Protein AF-A0A0A0JU40-F1 (afdb_monomer_lite)

Foldseek 3Di:
DQVLFVHPAFDAQQFDAAPVRHTLDGAGGADPVLLEGEHEDDDPPDDPVRVVVVVVSCVSSVVRVHHYHYAYPCCVPPLVSVLVSNVVVCVSSVHDSVPTPND

Organism: NCBI:txid1385521

Sequence (103 aa):
MFVRAGFPEPEVCGVITDEAGEFLAQGDLVWRRERVVAEYQGAPHADIGRRSADTQRRHLLEGHGWQVREVFAQDVYVRPRRMATVEAVARMLDLDPATLRIT

pLDDT: mean 93.23, std 7.74, range [60.06, 98.69]

Structure (mmCIF, N/CA/C/O backbone):
data_AF-A0A0A0JU40-F1
#
_entry.id   AF-A0A0A0JU40-F1
#
loop_
_atom_site.group_PDB
_atom_site.id
_atom_site.type_symbol
_atom_site.label_atom_id
_atom_site.label_alt_id
_atom_site.label_comp_id
_atom_site.label_asym_id
_atom_site.label_entity_id
_atom_site.label_seq_id
_atom_site.pdbx_PDB_ins_code
_atom_site.Cartn_x
_atom_site.Cartn_y
_atom_site.Cartn_z
_atom_site.occupancy
_atom_site.B_iso_or_equiv
_atom_site.auth_seq_id
_atom_site.auth_comp_id
_atom_site.auth_asym_id
_atom_site.auth_atom_id
_atom_site.pdbx_PDB_model_num
ATOM 1 N N . MET A 1 1 ? -1.043 -10.897 -8.830 1.00 90.12 1 MET A N 1
ATOM 2 C CA . MET A 1 1 ? 0.237 -11.208 -8.154 1.00 90.12 1 MET A CA 1
ATOM 3 C C . MET A 1 1 ? -0.020 -11.765 -6.760 1.00 90.12 1 MET A C 1
ATOM 5 O O . MET A 1 1 ? 0.254 -12.938 -6.572 1.00 90.12 1 MET A O 1
ATOM 9 N N . PHE A 1 2 ? -0.629 -11.000 -5.847 1.00 96.12 2 PHE A N 1
ATOM 10 C CA . PHE A 1 2 ? -0.870 -11.409 -4.452 1.00 96.12 2 PHE A CA 1
ATOM 11 C C . PHE A 1 2 ? -1.757 -12.655 -4.281 1.00 96.12 2 PHE A C 1
ATOM 13 O O . PHE A 1 2 ? -1.303 -13.635 -3.703 1.00 96.12 2 PHE A O 1
ATOM 20 N N . VAL A 1 3 ? -2.957 -12.698 -4.875 1.00 94.81 3 VAL A N 1
ATOM 21 C CA . VAL A 1 3 ? -3.837 -13.891 -4.797 1.00 94.81 3 VAL A CA 1
ATOM 22 C C . VAL A 1 3 ? -3.146 -15.150 -5.341 1.00 94.81 3 VAL A C 1
ATOM 24 O O . VAL A 1 3 ? -3.209 -16.218 -4.743 1.00 94.81 3 VAL A O 1
ATOM 27 N N . ARG A 1 4 ? -2.389 -15.024 -6.442 1.00 93.38 4 ARG A N 1
ATOM 28 C CA . ARG A 1 4 ? -1.595 -16.139 -6.999 1.00 93.38 4 ARG A CA 1
ATOM 29 C C . ARG A 1 4 ? -0.498 -16.622 -6.042 1.00 93.38 4 ARG A C 1
ATOM 31 O O . ARG A 1 4 ? -0.166 -17.802 -6.076 1.00 93.38 4 ARG A O 1
ATOM 38 N N . ALA A 1 5 ? 0.034 -15.728 -5.210 1.00 93.50 5 ALA A N 1
ATOM 39 C CA . ALA A 1 5 ? 1.004 -16.049 -4.170 1.00 93.50 5 ALA A CA 1
ATOM 40 C C . ALA A 1 5 ? 0.358 -16.661 -2.910 1.00 93.50 5 ALA A C 1
ATOM 42 O O . ALA A 1 5 ? 1.090 -17.082 -2.024 1.00 93.50 5 ALA A O 1
ATOM 43 N N . GLY A 1 6 ? -0.975 -16.768 -2.832 1.00 95.06 6 GLY A N 1
ATOM 44 C CA . GLY A 1 6 ? -1.690 -17.373 -1.699 1.00 95.06 6 GLY A CA 1
ATOM 45 C C . GLY A 1 6 ? -2.200 -16.379 -0.653 1.00 95.06 6 GLY A C 1
ATOM 46 O O . GLY A 1 6 ? -2.559 -16.789 0.443 1.00 95.06 6 GLY A O 1
ATOM 47 N N . PHE A 1 7 ? -2.228 -15.085 -0.973 1.00 96.62 7 PHE A N 1
ATOM 48 C CA . PHE A 1 7 ? -2.731 -14.054 -0.065 1.00 96.62 7 PHE A CA 1
ATOM 49 C C . PHE A 1 7 ? -4.260 -14.153 0.047 1.00 96.62 7 PHE A C 1
ATOM 51 O O . PHE A 1 7 ? -4.899 -14.550 -0.936 1.00 96.62 7 PHE A O 1
ATOM 58 N N . PRO A 1 8 ? -4.858 -13.718 1.174 1.00 96.19 8 PRO A N 1
ATOM 59 C CA . PRO A 1 8 ? -6.285 -13.426 1.232 1.00 96.19 8 PRO A CA 1
ATOM 60 C C . PRO A 1 8 ? -6.685 -12.484 0.094 1.00 96.19 8 PRO A C 1
ATOM 62 O O . PRO A 1 8 ? -5.905 -11.610 -0.304 1.00 96.19 8 PRO A O 1
ATOM 65 N N . GLU A 1 9 ? -7.891 -12.661 -0.438 1.00 96.81 9 GLU A N 1
ATOM 66 C CA . GLU A 1 9 ? -8.389 -11.802 -1.507 1.00 96.81 9 GLU A CA 1
ATOM 67 C C . GLU A 1 9 ? -8.596 -10.372 -0.979 1.00 96.81 9 GLU A C 1
ATOM 69 O O . GLU A 1 9 ? -9.304 -10.194 0.015 1.00 96.81 9 GLU A O 1
ATOM 74 N N . PRO A 1 10 ? -7.950 -9.358 -1.583 1.00 98.00 10 PRO A N 1
ATOM 75 C CA . PRO A 1 10 ? -8.197 -7.970 -1.224 1.00 98.00 10 PRO A CA 1
ATOM 76 C C . PRO A 1 10 ? -9.535 -7.499 -1.791 1.00 98.00 10 PRO A C 1
ATOM 78 O O . PRO A 1 10 ? -9.981 -7.956 -2.844 1.00 98.00 10 PRO A O 1
ATOM 81 N N . GLU A 1 11 ? -10.118 -6.490 -1.157 1.00 98.38 11 GLU A N 1
ATOM 82 C CA . GLU A 1 11 ? -11.137 -5.672 -1.803 1.00 98.38 11 GLU A CA 1
ATOM 83 C C . GLU A 1 11 ? -10.468 -4.788 -2.864 1.00 98.38 11 GLU A C 1
ATOM 85 O O . GLU A 1 11 ? -9.499 -4.082 -2.578 1.00 98.38 11 GLU A O 1
ATOM 90 N N . VAL A 1 12 ? -10.965 -4.844 -4.099 1.00 97.81 12 VAL A N 1
ATOM 91 C CA . VAL A 1 12 ? -10.428 -4.068 -5.225 1.00 97.81 12 VAL A CA 1
ATOM 92 C C . VAL A 1 12 ? -11.134 -2.717 -5.305 1.00 97.81 12 VAL A C 1
ATOM 94 O O . VAL A 1 12 ? -12.363 -2.670 -5.284 1.00 97.81 12 VAL A O 1
ATOM 97 N N . CYS A 1 13 ? -10.364 -1.634 -5.441 1.00 97.06 13 CYS A N 1
ATOM 98 C CA . CYS A 1 13 ? -10.865 -0.253 -5.471 1.00 97.06 13 CYS A CA 1
ATOM 99 C C . CYS A 1 13 ? -11.745 0.084 -4.248 1.00 97.06 13 CYS A C 1
ATOM 101 O O . CYS A 1 13 ? -12.778 0.752 -4.369 1.00 97.06 13 CYS A O 1
ATOM 103 N N . GLY A 1 14 ? -11.346 -0.408 -3.073 1.00 97.94 14 GLY A N 1
ATOM 104 C CA . GLY A 1 14 ? -12.129 -0.324 -1.846 1.00 97.94 14 GLY A CA 1
ATOM 105 C C . GLY A 1 14 ? -12.133 1.071 -1.227 1.00 97.94 14 GLY A C 1
ATOM 106 O O . GLY A 1 14 ? -11.094 1.724 -1.124 1.00 97.94 14 GLY A O 1
ATOM 107 N N . VAL A 1 15 ? -13.308 1.524 -0.782 1.00 98.12 15 VAL A N 1
ATOM 108 C CA . VAL A 1 15 ? -13.466 2.808 -0.078 1.00 98.12 15 VAL A CA 1
ATOM 109 C C . VAL A 1 15 ? -13.097 2.646 1.394 1.00 98.12 15 VAL A C 1
ATOM 111 O O . VAL A 1 15 ? -13.605 1.765 2.093 1.00 98.12 15 VAL A O 1
ATOM 114 N N . ILE A 1 16 ? -12.214 3.510 1.877 1.00 98.25 16 ILE A N 1
ATOM 115 C CA . ILE A 1 16 ? -11.726 3.534 3.250 1.00 98.25 16 ILE A CA 1
ATOM 116 C C . ILE A 1 16 ? -12.304 4.766 3.936 1.00 98.25 16 ILE A C 1
ATOM 118 O O . ILE A 1 16 ? -12.140 5.890 3.457 1.00 98.25 16 ILE A O 1
ATOM 122 N N . THR A 1 17 ? -12.962 4.534 5.065 1.00 97.75 17 THR A N 1
ATOM 123 C CA . THR A 1 17 ? -13.513 5.570 5.936 1.00 97.75 17 THR A CA 1
ATOM 124 C C . THR A 1 17 ? -12.852 5.512 7.307 1.00 97.75 17 THR A C 1
ATOM 126 O O . THR A 1 17 ? -12.276 4.483 7.680 1.00 97.75 17 THR A O 1
ATOM 129 N N . ASP A 1 18 ? -12.935 6.600 8.062 1.00 95.31 18 ASP A N 1
ATOM 130 C CA . ASP A 1 18 ? -12.566 6.606 9.473 1.00 95.31 18 ASP A CA 1
ATOM 131 C C . ASP A 1 18 ? -13.670 6.001 10.364 1.00 95.31 18 ASP A C 1
ATOM 133 O O . ASP A 1 18 ? -14.655 5.431 9.885 1.00 95.31 18 ASP A O 1
ATOM 137 N N . GLU A 1 19 ? -13.485 6.101 11.682 1.00 93.19 19 GLU A N 1
ATOM 138 C CA . GLU A 1 19 ? -14.423 5.589 12.688 1.00 93.19 19 GLU A CA 1
ATOM 139 C C . GLU A 1 19 ? -15.750 6.362 12.732 1.00 93.19 19 GLU A C 1
ATOM 141 O O . GLU A 1 19 ? -16.758 5.812 13.175 1.00 93.19 19 GLU A O 1
ATOM 146 N N . ALA A 1 20 ? -15.768 7.610 12.255 1.00 95.94 20 ALA A N 1
ATOM 147 C CA . ALA A 1 20 ? -16.974 8.418 12.116 1.00 95.94 20 ALA A CA 1
ATOM 148 C C . ALA A 1 20 ? -17.715 8.146 10.792 1.00 95.94 20 ALA A C 1
ATOM 150 O O . ALA A 1 20 ? -18.840 8.611 10.612 1.00 95.94 20 ALA A O 1
ATOM 151 N N . GLY A 1 21 ? -17.121 7.361 9.887 1.00 95.75 21 GLY A N 1
ATOM 152 C CA . GLY A 1 21 ? -17.658 7.083 8.558 1.00 95.75 21 GLY A CA 1
ATOM 153 C C . GLY A 1 21 ? -17.248 8.113 7.503 1.00 95.75 21 GLY A C 1
ATOM 154 O O . GLY A 1 21 ? -17.743 8.045 6.377 1.00 95.75 21 GLY A O 1
ATOM 155 N N . GLU A 1 22 ? -16.335 9.030 7.828 1.00 96.25 22 GLU A N 1
ATOM 156 C CA . GLU A 1 22 ? -15.837 10.033 6.891 1.00 96.25 22 GLU A CA 1
ATOM 157 C C . GLU A 1 22 ? -14.864 9.410 5.894 1.00 96.25 22 GLU A C 1
ATOM 159 O O . GLU A 1 22 ? -14.054 8.546 6.233 1.00 96.25 22 GLU A O 1
ATOM 164 N N . PHE A 1 23 ? -14.938 9.851 4.640 1.00 96.81 23 PHE A N 1
ATOM 165 C CA . PHE A 1 23 ? -14.088 9.338 3.571 1.00 96.81 23 PHE A CA 1
ATOM 166 C C . PHE A 1 23 ? -12.617 9.710 3.795 1.00 96.81 23 PHE A C 1
ATOM 168 O O . PHE A 1 23 ? -12.274 10.887 3.891 1.00 96.81 23 PHE A O 1
ATOM 175 N N . LEU A 1 24 ? -11.735 8.708 3.779 1.00 96.31 24 LEU A N 1
ATOM 176 C CA . LEU A 1 24 ? -10.286 8.902 3.837 1.00 96.31 24 LEU A CA 1
ATOM 177 C C . LEU A 1 24 ? -9.642 8.740 2.459 1.00 96.31 24 LEU A C 1
ATOM 179 O O . LEU A 1 24 ? -8.886 9.600 2.008 1.00 96.31 24 LEU A O 1
ATOM 183 N N . ALA A 1 25 ? -9.915 7.619 1.792 1.00 96.62 25 ALA A N 1
ATOM 184 C CA . ALA A 1 25 ? -9.322 7.291 0.501 1.00 96.62 25 ALA A CA 1
ATOM 185 C C . ALA A 1 25 ? -10.101 6.180 -0.213 1.00 96.62 25 ALA A C 1
ATOM 187 O O . ALA A 1 25 ? -10.904 5.470 0.387 1.00 96.62 25 ALA A O 1
ATOM 188 N N . GLN A 1 26 ? -9.801 5.986 -1.494 1.00 97.00 26 GLN A N 1
ATOM 189 C CA . GLN A 1 26 ? -10.104 4.755 -2.214 1.00 97.00 26 GLN A CA 1
ATOM 190 C C . GLN A 1 26 ? -8.773 4.085 -2.547 1.00 97.00 26 GLN A C 1
ATOM 192 O O . GLN A 1 26 ? -7.951 4.712 -3.212 1.00 97.00 26 GLN A O 1
ATOM 197 N N . GLY A 1 27 ? -8.563 2.867 -2.049 1.00 97.12 27 GLY A N 1
ATOM 198 C CA . GLY A 1 27 ? -7.330 2.115 -2.275 1.00 97.12 27 GLY A CA 1
ATOM 199 C C . GLY A 1 27 ? -7.485 1.066 -3.366 1.00 97.12 27 GLY A C 1
ATOM 200 O O . GLY A 1 27 ? -8.542 0.443 -3.480 1.00 97.12 27 GLY A O 1
ATOM 201 N N . ASP A 1 28 ? -6.435 0.838 -4.154 1.00 97.38 28 ASP A N 1
ATOM 202 C CA . ASP A 1 28 ? -6.476 -0.125 -5.260 1.00 97.38 28 ASP A CA 1
ATOM 203 C C . ASP A 1 28 ? -6.709 -1.562 -4.777 1.00 97.38 28 ASP A C 1
ATOM 205 O O . ASP A 1 28 ? -7.557 -2.269 -5.324 1.00 97.38 28 ASP A O 1
ATOM 209 N N . LEU A 1 29 ? -5.968 -1.995 -3.751 1.00 98.38 29 LEU A N 1
ATOM 210 C CA . LEU A 1 29 ? -6.095 -3.307 -3.114 1.00 98.38 29 LEU A CA 1
ATOM 211 C C . LEU A 1 29 ? -6.110 -3.137 -1.596 1.00 98.38 29 LEU A C 1
ATOM 213 O O . LEU A 1 29 ? -5.106 -2.724 -1.013 1.00 98.38 29 LEU A O 1
ATOM 217 N N . VAL A 1 30 ? -7.230 -3.478 -0.961 1.00 98.62 30 VAL A N 1
ATOM 218 C CA . VAL A 1 30 ? -7.479 -3.208 0.458 1.00 98.62 30 VAL A CA 1
ATOM 219 C C . VAL A 1 30 ? -7.674 -4.509 1.233 1.00 98.62 30 VAL A C 1
ATOM 221 O O . VAL A 1 30 ? -8.592 -5.284 0.967 1.00 98.62 30 VAL A O 1
ATOM 224 N N . TRP A 1 31 ? -6.845 -4.715 2.254 1.00 98.56 31 TRP A N 1
ATOM 225 C CA . TRP A 1 31 ? -7.017 -5.756 3.266 1.00 98.56 31 TRP A CA 1
ATOM 226 C C . TRP A 1 31 ? -7.459 -5.103 4.577 1.00 98.56 31 TRP A C 1
ATOM 228 O O . TRP A 1 31 ? -6.655 -4.552 5.332 1.00 98.56 31 TRP A O 1
ATOM 238 N N . ARG A 1 32 ? -8.776 -5.103 4.823 1.00 97.38 32 ARG A N 1
ATOM 239 C CA . ARG A 1 32 ? -9.388 -4.333 5.923 1.00 97.38 32 ARG A CA 1
ATOM 240 C C . ARG A 1 32 ? -8.994 -4.825 7.310 1.00 97.38 32 ARG A C 1
ATOM 242 O O . ARG A 1 32 ? -8.831 -4.007 8.211 1.00 97.38 32 ARG A O 1
ATOM 249 N N . ARG A 1 33 ? -8.865 -6.143 7.490 1.00 96.56 33 ARG A N 1
ATOM 250 C CA . ARG A 1 33 ? -8.593 -6.757 8.799 1.00 96.56 33 ARG A CA 1
ATOM 251 C C . ARG A 1 33 ? -7.223 -6.336 9.334 1.00 96.56 33 ARG A C 1
ATOM 253 O O . ARG A 1 33 ? -7.084 -6.081 10.522 1.00 96.56 33 ARG A O 1
ATOM 260 N N . GLU A 1 34 ? -6.243 -6.241 8.450 1.00 97.88 34 GLU A N 1
ATOM 261 C CA . GLU A 1 34 ? -4.844 -5.918 8.727 1.00 97.88 34 GLU A CA 1
ATOM 262 C C . GLU A 1 34 ? -4.545 -4.424 8.528 1.00 97.88 34 GLU A C 1
ATOM 264 O O . GLU A 1 34 ? -3.435 -3.973 8.800 1.00 97.88 34 GLU A O 1
ATOM 269 N N . ARG A 1 35 ? -5.533 -3.656 8.048 1.00 98.00 35 ARG A N 1
ATOM 270 C CA . ARG A 1 35 ? -5.402 -2.250 7.647 1.00 98.00 35 ARG A CA 1
ATOM 271 C C . ARG A 1 35 ? -4.240 -2.028 6.673 1.00 98.00 35 ARG A C 1
ATOM 273 O O . ARG A 1 35 ? -3.432 -1.117 6.843 1.00 98.00 35 ARG A O 1
ATOM 280 N N . VAL A 1 36 ? -4.159 -2.854 5.631 1.00 98.69 36 VAL A N 1
ATOM 281 C CA . VAL A 1 36 ? -3.122 -2.750 4.593 1.00 98.69 36 VAL A CA 1
ATOM 282 C C . VAL A 1 36 ? -3.731 -2.317 3.268 1.00 98.69 36 VAL A C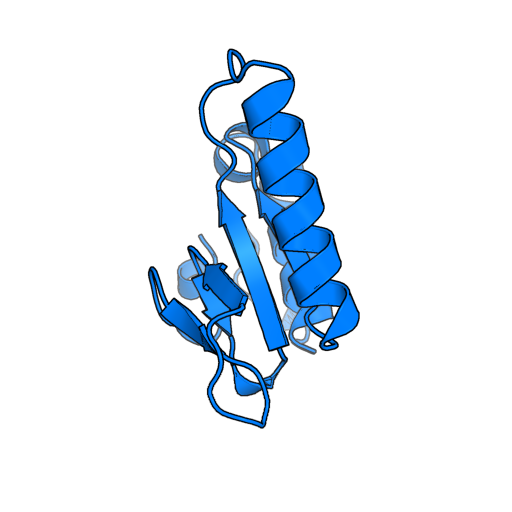 1
ATOM 284 O O . VAL A 1 36 ? -4.757 -2.851 2.844 1.00 98.69 36 VAL A O 1
ATOM 287 N N . VAL A 1 37 ? -3.062 -1.387 2.590 1.00 98.50 37 VAL A N 1
ATOM 288 C CA . VAL A 1 37 ? -3.379 -0.973 1.220 1.00 98.50 37 VAL A CA 1
ATOM 289 C C . VAL A 1 37 ? -2.155 -1.160 0.335 1.00 98.50 37 VAL A C 1
ATOM 291 O O . VAL A 1 37 ? -1.058 -0.736 0.701 1.00 98.50 37 VAL A O 1
ATOM 294 N N . ALA A 1 38 ? -2.324 -1.769 -0.836 1.00 98.00 38 ALA A N 1
ATOM 295 C CA . ALA A 1 38 ? -1.315 -1.740 -1.891 1.00 98.00 38 ALA A CA 1
ATOM 296 C C . ALA A 1 38 ? -1.812 -0.879 -3.056 1.00 98.00 38 ALA A C 1
ATOM 298 O O . ALA A 1 38 ? -2.828 -1.208 -3.662 1.00 98.00 38 ALA A O 1
ATOM 299 N N . GLU A 1 39 ? -1.079 0.190 -3.367 1.00 96.38 39 GLU A N 1
ATOM 300 C CA . GLU A 1 39 ? -1.443 1.190 -4.379 1.00 96.38 39 GLU A CA 1
ATOM 301 C C . GLU A 1 39 ? -0.554 1.050 -5.607 1.00 96.38 39 GLU A C 1
ATOM 303 O O . GLU A 1 39 ? 0.676 1.145 -5.505 1.00 96.38 39 GLU A O 1
ATOM 308 N N . TYR A 1 40 ? -1.152 0.860 -6.780 1.00 94.12 40 TYR A N 1
ATOM 309 C CA . TYR A 1 40 ? -0.394 0.802 -8.015 1.00 94.12 40 TYR A CA 1
ATOM 310 C C . TYR A 1 40 ? -0.065 2.210 -8.511 1.00 94.12 40 TYR A C 1
ATOM 312 O O . TYR A 1 40 ? -0.917 2.987 -8.939 1.00 94.12 40 TYR A O 1
ATOM 320 N N . GLN A 1 41 ? 1.223 2.530 -8.519 1.00 90.81 41 GLN A N 1
ATOM 321 C CA . GLN A 1 41 ? 1.707 3.812 -8.999 1.00 90.81 41 GLN A CA 1
ATOM 322 C C . GLN A 1 41 ? 1.852 3.776 -10.523 1.00 90.81 41 GLN A C 1
ATOM 324 O O . GLN A 1 41 ? 2.713 3.088 -11.085 1.00 90.81 41 GLN A O 1
ATOM 329 N N . GLY A 1 42 ? 0.965 4.524 -11.185 1.00 79.00 42 GLY A N 1
ATOM 330 C CA . GLY A 1 42 ? 0.913 4.691 -12.635 1.00 79.00 42 GLY A CA 1
ATOM 331 C C . GLY A 1 42 ? 2.108 5.451 -13.232 1.00 79.00 42 GLY A C 1
ATOM 332 O O . GLY A 1 42 ? 3.122 5.685 -12.584 1.00 79.00 42 GLY A O 1
ATOM 333 N N . ALA A 1 43 ? 1.995 5.804 -14.518 1.00 69.81 43 ALA A N 1
ATOM 334 C CA . ALA A 1 43 ? 3.101 6.257 -15.367 1.00 69.81 43 ALA A CA 1
ATOM 335 C C . ALA A 1 43 ? 4.034 7.323 -14.733 1.00 69.81 43 ALA A C 1
ATOM 337 O O . ALA A 1 43 ? 3.559 8.261 -14.092 1.00 69.81 43 ALA A O 1
ATOM 338 N N . PRO A 1 44 ? 5.353 7.259 -15.011 1.00 60.75 44 PRO A N 1
ATOM 339 C CA . PRO A 1 44 ? 6.388 8.090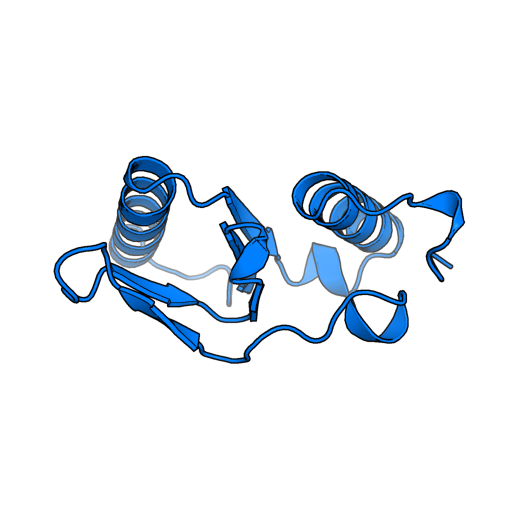 -14.379 1.00 60.75 44 PRO A CA 1
ATOM 340 C C . PRO A 1 44 ? 6.327 9.596 -14.702 1.00 60.75 44 PRO A C 1
ATOM 342 O O . PRO A 1 44 ? 7.162 10.348 -14.214 1.00 60.75 44 PRO A O 1
ATOM 345 N N . HIS A 1 45 ? 5.351 10.050 -15.494 1.00 67.25 45 HIS A N 1
ATOM 346 C CA . HIS A 1 45 ? 5.169 11.455 -15.883 1.00 67.25 45 HIS A CA 1
ATOM 347 C C . HIS A 1 45 ? 4.105 12.178 -15.041 1.00 67.25 45 HIS A C 1
ATOM 349 O O . HIS A 1 45 ? 3.524 13.160 -15.496 1.00 67.25 45 HIS A O 1
ATOM 355 N N . ALA A 1 46 ? 3.809 11.685 -13.835 1.00 70.69 46 ALA A N 1
ATOM 356 C CA . ALA A 1 46 ? 2.980 12.427 -12.895 1.00 70.69 46 ALA A CA 1
ATOM 357 C C . ALA A 1 46 ? 3.673 13.750 -12.530 1.00 70.69 46 ALA A C 1
ATOM 359 O O . ALA A 1 46 ? 4.843 13.755 -12.141 1.00 70.69 46 ALA A O 1
ATOM 360 N N . ASP A 1 47 ? 2.959 14.867 -12.656 1.00 85.31 47 ASP A N 1
ATOM 361 C CA . ASP A 1 47 ? 3.452 16.163 -12.204 1.00 85.31 47 ASP A CA 1
ATOM 362 C C . ASP A 1 47 ? 3.611 16.198 -10.671 1.00 85.31 47 ASP A C 1
ATOM 364 O O . ASP A 1 47 ? 3.102 15.346 -9.930 1.00 85.31 47 ASP A O 1
ATOM 368 N N . ILE A 1 48 ? 4.335 17.207 -10.183 1.00 88.62 48 ILE A N 1
ATOM 369 C CA . ILE A 1 48 ? 4.614 17.369 -8.752 1.00 88.62 48 ILE A CA 1
ATOM 370 C C . ILE A 1 48 ? 3.336 17.518 -7.910 1.00 88.62 48 ILE A C 1
ATOM 372 O O . ILE A 1 48 ? 3.309 17.064 -6.766 1.00 88.62 48 ILE A O 1
ATOM 376 N N . GLY A 1 49 ? 2.270 18.096 -8.470 1.00 90.94 49 GLY A N 1
ATOM 377 C CA . GLY A 1 49 ? 0.982 18.253 -7.801 1.00 90.94 49 GLY A CA 1
ATOM 378 C C . GLY A 1 49 ? 0.319 16.903 -7.552 1.00 90.94 49 GLY A C 1
ATOM 379 O O . GLY A 1 49 ? -0.079 16.612 -6.424 1.00 90.94 49 GLY A O 1
ATOM 380 N N . ARG A 1 50 ? 0.296 16.026 -8.560 1.00 88.31 50 ARG A N 1
ATOM 381 C CA . ARG A 1 50 ? -0.213 14.657 -8.400 1.00 88.31 50 ARG A CA 1
ATOM 382 C C . ARG A 1 50 ? 0.580 13.865 -7.358 1.00 88.31 50 ARG A C 1
ATOM 384 O O . ARG A 1 50 ? -0.014 13.260 -6.471 1.00 88.31 50 ARG A O 1
ATOM 391 N N . ARG A 1 51 ? 1.915 13.938 -7.398 1.00 88.88 51 ARG A N 1
ATOM 392 C CA . ARG A 1 51 ? 2.794 13.277 -6.409 1.00 88.88 51 ARG A CA 1
ATOM 393 C C . ARG A 1 51 ? 2.558 13.792 -4.986 1.00 88.88 51 ARG A C 1
ATOM 395 O O . ARG A 1 51 ? 2.592 13.011 -4.033 1.00 88.88 51 ARG A O 1
ATOM 402 N N . SER A 1 52 ? 2.310 15.093 -4.841 1.00 92.12 52 SER A N 1
ATOM 403 C CA . SER A 1 52 ? 1.952 15.707 -3.561 1.00 92.12 52 SER A CA 1
ATOM 404 C C . SER A 1 52 ? 0.607 15.186 -3.046 1.00 92.12 52 SER A C 1
ATOM 406 O O . SER A 1 52 ? 0.535 14.772 -1.890 1.00 92.12 52 SER A O 1
ATOM 408 N N . ALA A 1 53 ? -0.416 15.107 -3.903 1.00 91.12 53 ALA A N 1
ATOM 409 C CA . ALA A 1 53 ? -1.724 14.560 -3.542 1.00 91.12 53 ALA A CA 1
ATOM 410 C C . ALA A 1 53 ? -1.653 13.073 -3.147 1.00 91.12 53 ALA A C 1
ATOM 412 O O . ALA A 1 53 ? -2.261 12.668 -2.156 1.00 91.12 53 ALA A O 1
ATOM 413 N N . ASP A 1 54 ? -0.871 12.264 -3.870 1.00 91.19 54 ASP A N 1
ATOM 414 C CA . ASP A 1 54 ? -0.661 10.851 -3.530 1.00 91.19 54 ASP A CA 1
ATOM 415 C C . ASP A 1 54 ? 0.052 10.688 -2.181 1.00 91.19 54 ASP A C 1
ATOM 417 O O . ASP A 1 54 ? -0.354 9.878 -1.345 1.00 91.19 54 ASP A O 1
ATOM 421 N N . THR A 1 55 ? 1.051 11.534 -1.917 1.00 93.25 55 THR A N 1
ATOM 422 C CA . THR A 1 55 ? 1.750 11.573 -0.625 1.00 93.25 55 THR A CA 1
ATOM 423 C C . THR A 1 55 ? 0.819 11.997 0.513 1.00 93.25 55 THR A C 1
ATOM 425 O O . THR A 1 55 ? 0.852 11.396 1.584 1.00 93.25 55 THR A O 1
ATOM 428 N N . GLN A 1 56 ? -0.028 13.007 0.295 1.00 95.00 56 GLN A N 1
ATOM 429 C CA . GLN A 1 56 ? -0.998 13.468 1.289 1.00 95.00 56 GLN A CA 1
ATOM 430 C C . GLN A 1 56 ? -2.003 12.366 1.638 1.00 95.00 56 GLN A C 1
ATOM 432 O O . GLN A 1 56 ? -2.254 12.124 2.817 1.00 95.00 56 GLN A O 1
ATOM 437 N N . ARG A 1 57 ? -2.538 11.664 0.632 1.00 94.31 57 ARG A N 1
ATOM 438 C CA . ARG A 1 57 ? -3.467 10.544 0.835 1.00 94.31 57 ARG A CA 1
ATOM 439 C C . ARG A 1 57 ? -2.822 9.412 1.630 1.00 94.31 57 ARG A C 1
ATOM 441 O O . ARG A 1 57 ? -3.446 8.878 2.542 1.00 94.31 57 ARG A O 1
ATOM 448 N N . ARG A 1 58 ? -1.557 9.093 1.333 1.00 95.81 58 ARG A N 1
ATOM 449 C CA . ARG A 1 58 ? -0.773 8.125 2.110 1.00 95.81 58 ARG A CA 1
ATOM 450 C C . ARG A 1 58 ? -0.645 8.554 3.572 1.00 95.81 58 ARG A C 1
ATOM 452 O O . ARG A 1 58 ? -0.957 7.762 4.451 1.00 95.81 58 ARG A O 1
ATOM 459 N N . HIS A 1 59 ? -0.239 9.799 3.832 1.00 97.19 59 HIS A N 1
ATOM 460 C CA . HIS A 1 59 ? -0.119 10.310 5.202 1.00 97.19 59 HIS A CA 1
ATOM 461 C C . HIS A 1 59 ? -1.450 10.281 5.958 1.00 97.19 59 HIS A C 1
ATOM 463 O O . HIS A 1 59 ? -1.462 9.986 7.149 1.00 97.19 59 HIS A O 1
ATOM 469 N N . LEU A 1 60 ? -2.564 10.567 5.277 1.00 96.81 60 LEU A N 1
ATOM 470 C CA . LEU A 1 60 ? -3.892 10.486 5.877 1.00 96.81 60 LEU A CA 1
ATOM 471 C C . LEU A 1 60 ? -4.212 9.049 6.307 1.00 96.81 60 LEU A C 1
ATOM 473 O O . LEU A 1 60 ? -4.555 8.820 7.461 1.00 96.81 60 LEU A O 1
ATOM 477 N N . LEU A 1 61 ? -4.030 8.070 5.419 1.00 98.00 61 LEU A N 1
ATOM 478 C CA . LEU A 1 61 ? -4.228 6.656 5.749 1.00 98.00 61 LEU A CA 1
ATOM 479 C C . LEU A 1 61 ? -3.330 6.201 6.912 1.00 98.00 61 LEU A C 1
ATOM 481 O O . LEU A 1 61 ? -3.817 5.593 7.867 1.00 98.00 61 LEU A O 1
ATOM 485 N N . GLU A 1 62 ? -2.043 6.547 6.875 1.00 97.38 62 GLU A N 1
ATOM 486 C CA . GLU A 1 62 ? -1.079 6.224 7.937 1.00 97.38 62 GLU A CA 1
ATOM 487 C C . GLU A 1 62 ? -1.455 6.857 9.283 1.00 97.38 62 GLU A C 1
ATOM 489 O O . GLU A 1 62 ? -1.359 6.199 10.320 1.00 97.38 62 GLU A O 1
ATOM 494 N N . GLY A 1 63 ? -1.965 8.092 9.275 1.00 97.62 63 GLY A N 1
ATOM 495 C CA . GLY A 1 63 ? -2.494 8.763 10.466 1.00 97.62 63 GLY A CA 1
ATOM 496 C C . GLY A 1 63 ? -3.680 8.033 11.107 1.00 97.62 63 GLY A C 1
ATOM 497 O O . GLY A 1 63 ? -3.885 8.143 12.313 1.00 97.62 63 GLY A O 1
ATOM 498 N N . HIS A 1 64 ? -4.409 7.228 10.329 1.00 97.88 64 HIS A N 1
ATOM 499 C CA . HIS A 1 64 ? -5.496 6.360 10.793 1.00 97.88 64 HIS A CA 1
ATOM 500 C C . HIS A 1 64 ? -5.056 4.892 10.983 1.00 97.88 64 HIS A C 1
ATOM 502 O O . HIS A 1 64 ? -5.887 3.978 11.037 1.00 97.88 64 HIS A O 1
ATOM 508 N N . GLY A 1 65 ? -3.748 4.645 11.102 1.00 97.56 65 GLY A N 1
ATOM 509 C CA . GLY A 1 65 ? -3.188 3.330 11.416 1.00 97.56 65 GLY A CA 1
ATOM 510 C C . GLY A 1 65 ? -3.197 2.341 10.252 1.00 97.56 65 GLY A C 1
ATOM 511 O O . GLY A 1 65 ? -3.078 1.138 10.485 1.00 97.56 65 GLY A O 1
ATOM 512 N N . TRP A 1 66 ? -3.357 2.816 9.015 1.00 98.38 66 TRP A N 1
ATOM 513 C CA . TRP A 1 66 ? -3.190 1.982 7.829 1.00 98.38 66 TRP A CA 1
ATOM 514 C C . TRP A 1 66 ? -1.726 1.909 7.406 1.00 98.38 66 TRP A C 1
ATOM 516 O O . TRP A 1 66 ? -0.989 2.888 7.477 1.00 98.38 66 TRP A O 1
ATOM 526 N N . GLN A 1 67 ? -1.311 0.754 6.899 1.00 98.44 67 GLN A N 1
ATOM 527 C CA . GLN A 1 67 ? -0.020 0.591 6.245 1.00 98.44 67 GLN A CA 1
ATOM 528 C C . GLN A 1 67 ? -0.214 0.630 4.728 1.00 98.44 67 GLN A C 1
ATOM 530 O O . GLN A 1 67 ? -0.983 -0.157 4.174 1.00 98.44 67 GLN A O 1
ATOM 535 N N . VAL A 1 68 ? 0.504 1.519 4.044 1.00 98.00 68 VAL A N 1
ATOM 536 C CA . VAL A 1 68 ? 0.379 1.705 2.593 1.00 98.00 68 VAL A CA 1
ATOM 537 C C . VAL A 1 68 ? 1.651 1.244 1.890 1.00 98.00 68 VAL A C 1
ATOM 539 O O . VAL A 1 68 ? 2.755 1.683 2.214 1.00 98.00 68 VAL A O 1
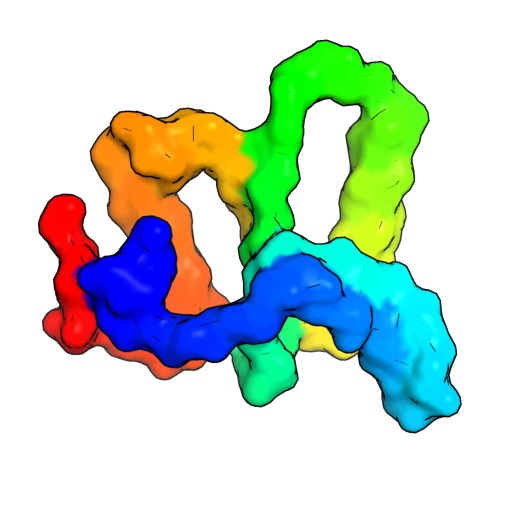ATOM 542 N N . ARG A 1 69 ? 1.506 0.373 0.891 1.00 97.44 69 ARG A N 1
ATOM 543 C CA . ARG A 1 69 ? 2.591 -0.077 0.018 1.00 97.44 69 ARG A CA 1
ATOM 544 C C . ARG A 1 69 ? 2.380 0.446 -1.393 1.00 97.44 69 ARG A C 1
ATOM 546 O O . ARG A 1 69 ? 1.477 0.005 -2.092 1.00 97.44 69 ARG A O 1
ATOM 553 N N . GLU A 1 70 ? 3.276 1.309 -1.853 1.00 95.81 70 GLU A N 1
ATOM 554 C CA . GLU A 1 70 ? 3.352 1.627 -3.278 1.00 95.81 70 GLU A CA 1
ATOM 555 C C . GLU A 1 70 ? 3.894 0.428 -4.071 1.00 95.81 70 GLU A C 1
ATOM 557 O O . GLU A 1 70 ? 4.859 -0.234 -3.670 1.00 95.81 70 GLU A O 1
ATOM 562 N N . VAL A 1 71 ? 3.272 0.160 -5.216 1.00 95.94 71 VAL A N 1
ATOM 563 C CA . VAL A 1 71 ? 3.651 -0.887 -6.163 1.00 95.94 71 VAL A CA 1
ATOM 564 C C . VAL A 1 71 ? 3.836 -0.244 -7.530 1.00 95.94 71 VAL A C 1
ATOM 566 O O . VAL A 1 71 ? 2.888 0.254 -8.126 1.00 95.94 71 VAL A O 1
ATOM 569 N N . PHE A 1 72 ? 5.052 -0.268 -8.063 1.00 94.50 72 PHE A N 1
ATOM 570 C CA . PHE A 1 72 ? 5.344 0.263 -9.394 1.00 94.50 72 PHE A CA 1
ATOM 571 C C . PHE A 1 72 ? 5.362 -0.857 -10.436 1.00 94.50 72 PHE A C 1
ATOM 573 O O . PHE A 1 72 ? 5.489 -2.037 -10.111 1.00 94.50 72 PHE A O 1
ATOM 580 N N . ALA A 1 73 ? 5.347 -0.501 -11.724 1.00 93.94 73 ALA A N 1
ATOM 581 C CA . ALA A 1 73 ? 5.469 -1.472 -12.817 1.0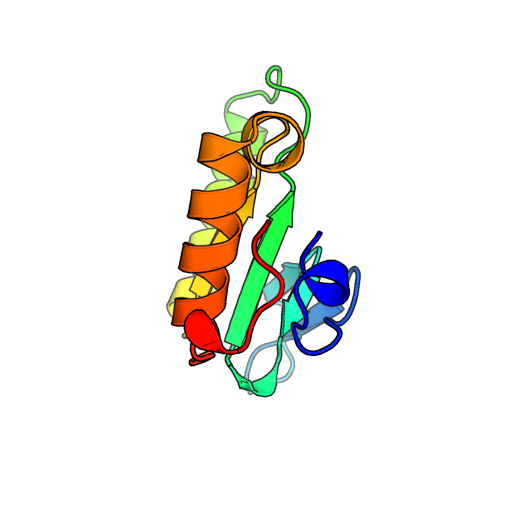0 93.94 73 ALA A CA 1
ATOM 582 C C . ALA A 1 73 ? 6.671 -2.423 -12.638 1.00 93.94 73 ALA A C 1
ATOM 584 O O . ALA A 1 73 ? 6.564 -3.628 -12.863 1.00 93.94 73 ALA A O 1
ATOM 585 N N . GLN A 1 74 ? 7.816 -1.915 -12.172 1.00 94.69 74 GLN A N 1
ATOM 586 C CA . GLN A 1 74 ? 8.981 -2.764 -11.918 1.00 94.69 74 GLN A CA 1
ATOM 587 C C . GLN A 1 74 ? 8.767 -3.759 -10.765 1.00 94.69 74 GLN A C 1
ATOM 589 O O . GLN A 1 74 ? 9.301 -4.861 -10.828 1.00 94.69 74 GLN A O 1
ATOM 594 N N . ASP A 1 75 ? 7.946 -3.431 -9.768 1.00 95.50 75 ASP A N 1
ATOM 595 C CA . ASP A 1 75 ? 7.566 -4.353 -8.689 1.00 95.50 75 ASP A CA 1
ATOM 596 C C . ASP A 1 75 ? 6.593 -5.443 -9.160 1.00 95.50 75 ASP A C 1
ATOM 598 O O . ASP A 1 75 ? 6.360 -6.419 -8.458 1.00 95.50 75 ASP A O 1
ATOM 602 N N . VAL A 1 76 ? 6.050 -5.322 -10.371 1.00 94.00 76 VAL A N 1
ATOM 603 C CA . VAL A 1 76 ? 5.206 -6.349 -10.993 1.00 94.00 76 VAL A CA 1
ATOM 604 C C . VAL A 1 76 ? 6.011 -7.174 -11.995 1.00 94.00 76 VAL A C 1
ATOM 606 O O . VAL A 1 76 ? 5.965 -8.407 -11.983 1.00 94.00 76 VAL A O 1
ATOM 609 N N . TYR A 1 77 ? 6.777 -6.520 -12.866 1.00 93.38 77 TYR A N 1
ATOM 610 C CA . TYR A 1 77 ? 7.391 -7.180 -14.018 1.00 93.38 77 TYR A CA 1
ATOM 611 C C . TYR A 1 77 ? 8.821 -7.682 -13.761 1.00 93.38 77 TYR A C 1
ATOM 613 O O . TYR A 1 77 ? 9.224 -8.676 -14.364 1.00 93.38 77 TYR A O 1
ATOM 621 N N . VAL A 1 78 ? 9.576 -7.084 -12.831 1.00 95.06 78 VAL A N 1
ATOM 622 C CA . VAL A 1 78 ? 10.968 -7.476 -12.540 1.00 95.06 78 VAL A CA 1
ATOM 623 C C . VAL A 1 78 ? 10.998 -8.468 -11.377 1.00 95.06 78 VAL A C 1
ATOM 625 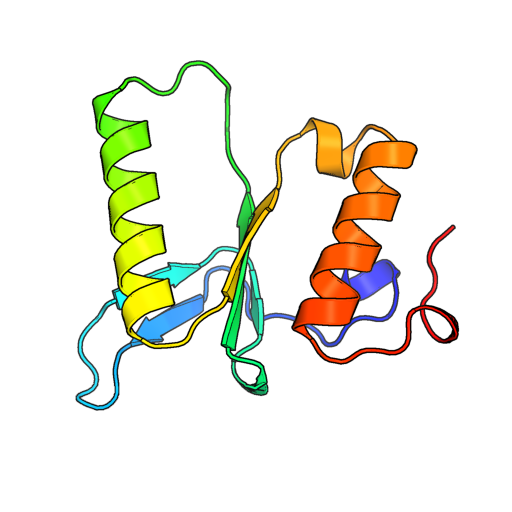O O . VAL A 1 78 ? 10.665 -8.109 -10.252 1.00 95.06 78 VAL A O 1
ATOM 628 N N . ARG A 1 79 ? 11.413 -9.723 -11.625 1.00 93.50 79 ARG A N 1
ATOM 629 C CA . ARG A 1 79 ? 11.283 -10.828 -10.648 1.00 93.50 79 ARG A CA 1
ATOM 630 C C . ARG A 1 79 ? 11.853 -10.506 -9.253 1.00 93.50 79 ARG A C 1
ATOM 632 O O . ARG A 1 79 ? 11.086 -10.652 -8.308 1.00 93.50 79 ARG A O 1
ATOM 639 N N . PRO A 1 80 ? 13.102 -10.026 -9.085 1.00 95.25 80 PRO A N 1
ATOM 640 C CA . PRO A 1 80 ? 13.616 -9.687 -7.754 1.00 95.25 80 PRO A CA 1
ATOM 641 C C . PRO A 1 80 ? 12.772 -8.639 -7.013 1.00 95.25 80 PRO A C 1
ATOM 643 O O . PRO A 1 80 ? 12.456 -8.812 -5.839 1.00 95.25 80 PRO A O 1
ATOM 646 N N . ARG A 1 81 ? 12.342 -7.578 -7.709 1.00 95.75 81 ARG A N 1
ATOM 647 C CA . ARG A 1 81 ? 11.494 -6.524 -7.127 1.00 95.75 81 ARG A CA 1
ATOM 648 C C . ARG A 1 81 ? 10.089 -7.020 -6.804 1.00 95.75 81 ARG A C 1
ATOM 650 O O . ARG A 1 81 ? 9.524 -6.652 -5.774 1.00 95.75 81 ARG A O 1
ATOM 657 N N . ARG A 1 82 ? 9.553 -7.895 -7.656 1.00 95.50 82 ARG A N 1
ATOM 658 C CA . ARG A 1 82 ? 8.288 -8.584 -7.417 1.00 95.50 82 ARG A CA 1
ATOM 659 C C . ARG A 1 82 ? 8.348 -9.425 -6.156 1.00 95.50 82 ARG A C 1
ATOM 661 O O . ARG A 1 82 ? 7.480 -9.262 -5.308 1.00 95.50 82 ARG A O 1
ATOM 668 N N . MET A 1 83 ? 9.367 -10.267 -6.004 1.00 94.50 83 MET A N 1
ATOM 669 C CA . MET A 1 83 ? 9.542 -11.094 -4.806 1.00 94.50 83 MET A CA 1
ATOM 670 C C . MET A 1 83 ? 9.649 -10.231 -3.547 1.00 94.50 83 MET A C 1
ATOM 672 O O . MET A 1 83 ? 8.870 -10.427 -2.620 1.00 94.50 83 MET A O 1
ATOM 676 N N . ALA A 1 84 ? 10.496 -9.197 -3.566 1.00 95.31 84 ALA A N 1
ATOM 677 C CA . ALA A 1 84 ? 10.632 -8.270 -2.442 1.00 95.31 84 ALA A CA 1
ATOM 678 C C . ALA A 1 84 ? 9.308 -7.570 -2.083 1.00 95.31 84 ALA A C 1
ATOM 680 O O . ALA A 1 84 ? 9.015 -7.349 -0.910 1.00 95.31 84 ALA A O 1
ATOM 681 N N . THR A 1 85 ? 8.486 -7.230 -3.081 1.00 96.69 85 THR A N 1
ATOM 682 C CA . THR A 1 85 ? 7.165 -6.630 -2.851 1.00 96.69 85 THR A CA 1
ATOM 683 C C . THR A 1 85 ? 6.163 -7.638 -2.298 1.00 96.69 85 THR A C 1
ATOM 685 O O . THR A 1 85 ? 5.434 -7.289 -1.376 1.00 96.69 85 THR A O 1
ATOM 688 N N . VAL A 1 86 ? 6.144 -8.885 -2.788 1.00 96.31 86 VAL A N 1
ATOM 689 C CA . VAL A 1 86 ? 5.322 -9.948 -2.180 1.00 96.31 86 VAL A CA 1
ATOM 690 C C . VAL A 1 86 ? 5.722 -10.153 -0.718 1.00 96.31 86 VAL A C 1
ATOM 692 O O . VAL A 1 86 ? 4.863 -10.099 0.150 1.00 96.31 86 VAL A O 1
ATOM 695 N N . GLU A 1 87 ? 7.008 -10.317 -0.418 1.00 95.62 87 GLU A N 1
ATOM 696 C CA . GLU A 1 87 ? 7.498 -10.528 0.953 1.00 95.62 87 GLU A CA 1
ATOM 697 C C . GLU A 1 87 ? 7.221 -9.342 1.885 1.00 95.62 87 GLU A C 1
ATOM 699 O O . GLU A 1 87 ? 6.937 -9.525 3.069 1.00 95.62 87 GLU A O 1
ATOM 704 N N . ALA A 1 88 ? 7.313 -8.109 1.378 1.00 96.62 88 ALA A N 1
ATOM 705 C CA . ALA A 1 88 ? 6.969 -6.922 2.152 1.00 96.62 88 ALA A CA 1
ATOM 706 C C . ALA A 1 88 ? 5.482 -6.919 2.531 1.00 96.62 88 ALA A C 1
ATOM 708 O O . ALA A 1 88 ? 5.163 -6.771 3.707 1.00 96.62 88 ALA A O 1
ATOM 709 N N . VAL A 1 89 ? 4.583 -7.148 1.567 1.00 97.69 89 VAL A N 1
ATOM 710 C CA . VAL A 1 89 ? 3.136 -7.164 1.840 1.00 97.69 89 VAL A CA 1
ATOM 711 C C . VAL A 1 89 ? 2.747 -8.377 2.690 1.00 97.69 89 VAL A C 1
ATOM 713 O O . VAL A 1 89 ? 1.903 -8.238 3.563 1.00 97.69 89 VAL A O 1
ATOM 716 N N . ALA A 1 90 ? 3.398 -9.536 2.524 1.00 97.38 90 ALA A N 1
ATOM 717 C CA . ALA A 1 90 ? 3.187 -10.695 3.398 1.00 97.38 90 ALA A CA 1
ATOM 718 C C . ALA A 1 90 ? 3.420 -10.333 4.871 1.00 97.38 90 ALA A C 1
ATOM 720 O O . ALA A 1 90 ? 2.565 -10.596 5.708 1.00 97.38 90 ALA A O 1
ATOM 721 N N . ARG A 1 91 ? 4.532 -9.647 5.170 1.00 96.31 91 ARG A N 1
ATOM 722 C CA . ARG A 1 91 ? 4.837 -9.172 6.527 1.00 96.31 91 ARG A CA 1
ATOM 723 C C . ARG A 1 91 ? 3.831 -8.145 7.038 1.00 96.31 91 ARG A C 1
ATOM 725 O O . ARG A 1 91 ? 3.469 -8.198 8.204 1.00 96.31 91 ARG A O 1
ATOM 732 N N . MET A 1 92 ? 3.361 -7.236 6.182 1.00 97.62 92 MET A N 1
ATOM 733 C CA . MET A 1 92 ? 2.329 -6.262 6.565 1.00 97.62 92 MET A CA 1
ATOM 734 C C . MET A 1 92 ? 1.000 -6.944 6.925 1.00 97.62 92 MET A C 1
ATOM 736 O O . MET A 1 92 ? 0.280 -6.447 7.784 1.00 97.62 92 MET A O 1
ATOM 740 N N . LEU A 1 93 ? 0.694 -8.076 6.284 1.00 97.31 93 LEU A N 1
ATOM 741 C CA . LEU A 1 93 ? -0.501 -8.885 6.534 1.00 97.31 93 LEU A CA 1
ATOM 742 C C . LEU A 1 93 ? -0.315 -9.954 7.625 1.00 97.31 93 LEU A C 1
ATOM 744 O O . LEU A 1 93 ? -1.231 -10.745 7.848 1.00 97.31 93 LEU A O 1
ATOM 748 N N . ASP A 1 94 ? 0.855 -10.002 8.268 1.00 96.19 94 ASP A N 1
ATOM 749 C CA . ASP A 1 94 ? 1.230 -11.043 9.236 1.00 96.19 94 ASP A CA 1
ATOM 750 C C . ASP A 1 94 ? 1.091 -12.475 8.670 1.00 96.19 94 ASP A C 1
ATOM 752 O O . ASP A 1 94 ? 0.659 -13.415 9.335 1.00 96.19 94 ASP A O 1
ATOM 756 N N . LEU A 1 95 ? 1.421 -12.640 7.385 1.00 95.19 95 LEU A N 1
ATOM 757 C CA . LEU A 1 95 ? 1.454 -13.934 6.704 1.00 95.19 95 LEU A CA 1
ATOM 758 C C . LEU A 1 95 ? 2.864 -14.517 6.761 1.00 95.19 95 LEU A 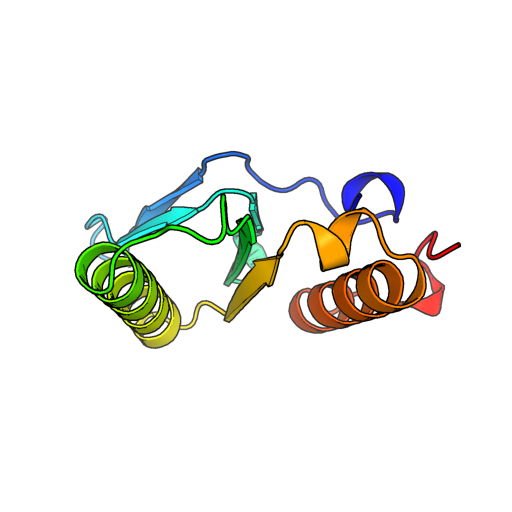C 1
ATOM 760 O O . LEU A 1 95 ? 3.835 -13.826 6.447 1.00 95.19 95 LEU A O 1
ATOM 764 N N . ASP A 1 96 ? 2.969 -15.813 7.060 1.00 91.00 96 ASP A N 1
ATOM 765 C CA . ASP A 1 96 ? 4.233 -16.548 6.973 1.00 91.00 96 ASP A CA 1
ATOM 766 C C . ASP A 1 96 ? 4.646 -16.734 5.498 1.00 91.00 96 ASP A C 1
ATOM 768 O O . ASP A 1 96 ? 3.981 -17.489 4.771 1.00 91.00 96 ASP A O 1
ATOM 772 N N . PRO A 1 97 ? 5.750 -16.113 5.029 1.00 84.19 97 PRO A N 1
ATOM 773 C CA . PRO A 1 97 ? 6.212 -16.253 3.651 1.00 84.19 97 PRO A CA 1
ATOM 774 C C . PRO A 1 97 ? 6.512 -17.697 3.239 1.00 84.19 97 PRO A C 1
ATOM 776 O O . PRO A 1 97 ? 6.399 -18.012 2.055 1.00 84.19 97 PRO A O 1
ATOM 779 N N . ALA A 1 98 ? 6.841 -18.588 4.182 1.00 85.06 98 ALA A N 1
ATOM 780 C CA . ALA A 1 98 ? 7.102 -19.999 3.895 1.00 85.06 98 ALA A CA 1
ATOM 781 C C . ALA A 1 98 ? 5.847 -20.758 3.425 1.00 85.06 98 ALA A C 1
ATOM 783 O O . ALA A 1 98 ? 5.953 -21.798 2.776 1.00 85.06 98 ALA A O 1
ATOM 784 N N . THR A 1 99 ? 4.657 -20.229 3.722 1.00 85.12 99 THR A N 1
ATOM 785 C CA . THR A 1 99 ? 3.368 -20.804 3.302 1.00 85.12 99 THR A CA 1
ATOM 786 C C . THR A 1 99 ? 2.896 -20.286 1.940 1.00 85.12 99 THR A C 1
ATOM 788 O O . THR A 1 99 ? 1.934 -20.806 1.368 1.00 85.12 99 THR A O 1
ATOM 791 N N . LEU A 1 100 ? 3.575 -19.272 1.396 1.00 84.06 100 LEU A N 1
ATOM 792 C CA . LEU A 1 100 ? 3.166 -18.555 0.196 1.00 84.06 100 LEU A CA 1
ATOM 793 C C . LEU A 1 100 ? 3.852 -19.109 -1.059 1.00 84.06 100 LEU A C 1
ATOM 795 O O . LEU A 1 100 ? 4.991 -19.571 -1.053 1.00 84.06 100 LEU A O 1
ATOM 799 N N . ARG A 1 101 ? 3.157 -19.017 -2.194 1.00 85.06 101 ARG A N 1
ATOM 800 C CA . ARG A 1 101 ? 3.650 -19.451 -3.512 1.00 85.06 101 ARG A CA 1
ATOM 801 C C . ARG A 1 101 ? 4.519 -18.359 -4.143 1.00 85.06 101 ARG A C 1
ATOM 803 O O . ARG A 1 101 ? 4.161 -17.779 -5.169 1.00 85.06 101 ARG A O 1
ATOM 810 N N . ILE A 1 102 ? 5.639 -18.043 -3.494 1.00 69.69 102 ILE A N 1
ATOM 811 C CA . ILE A 1 102 ? 6.606 -17.027 -3.934 1.00 69.69 102 ILE A CA 1
ATOM 812 C C . ILE A 1 102 ? 7.667 -17.699 -4.824 1.00 69.69 102 ILE A C 1
ATOM 814 O O . ILE A 1 102 ? 8.767 -18.011 -4.381 1.00 69.69 102 ILE A O 1
ATOM 818 N N . THR A 1 103 ? 7.326 -17.969 -6.087 1.00 60.06 103 THR A N 1
ATOM 819 C CA . THR A 1 103 ? 8.263 -18.480 -7.117 1.00 60.06 103 THR A CA 1
ATOM 820 C C . THR A 1 103 ? 8.738 -17.393 -8.074 1.00 60.06 103 THR A C 1
ATOM 822 O O . THR A 1 103 ? 7.895 -16.586 -8.531 1.00 60.06 103 THR A O 1
#

Secondary structure (DSSP, 8-state):
-TGGGTPPPPEEEEEEE-TT--EEEEEEEEETTTTEEEEEE--TT--HHHHHHHHHHHHHHHHTT-EEEEEEHHHHHSHHHHHHHHHHHHHHTT--GGGS---

Radius of gyration: 14.04 Å; chains: 1; bounding box: 31×39×29 Å